Protein AF-A0A662TEB1-F1 (afdb_monomer)

Nearest PDB structures (foldseek):
  5btr-assembly1_A  TM=4.326E-01  e=5.348E+00  Homo sapiens
  2od7-assembly1_A  TM=4.647E-01  e=8.010E+00  Saccharomyces cerevisiae
  7f4e-assembly1_A  TM=2.683E-01  e=5.720E+00  Saccharomyces cerevisiae S288C
  1hcq-assembly2_F  TM=2.210E-01  e=8.568E+00  Homo sapiens

pLDDT: mean 88.41, std 14.19, range [44.06, 97.06]

Secondary structure (DSSP, 8-state):
--TTEEEETTEEEETTSTTSB--TTT-TTGGGHHHHHHT----SEEEEETTTEEEEHHHHHHHHHHTS-SEEEE----------------

Mean predicted aligned error: 6.79 Å

Structure (mmCIF, N/CA/C/O backbone):
data_AF-A0A662TEB1-F1
#
_entry.id   AF-A0A662TEB1-F1
#
loop_
_atom_site.group_PDB
_atom_site.id
_atom_site.type_symbol
_atom_site.label_atom_id
_atom_site.label_alt_id
_atom_site.label_comp_id
_atom_site.label_asym_id
_atom_site.label_entity_id
_atom_site.label_seq_id
_atom_site.pdbx_PDB_ins_code
_atom_site.Cartn_x
_atom_site.Cartn_y
_atom_site.Cartn_z
_atom_site.occupancy
_atom_site.B_iso_or_equiv
_atom_site.auth_seq_id
_atom_site.auth_comp_id
_atom_site.auth_asym_id
_atom_site.auth_atom_id
_atom_site.pdbx_PDB_model_num
ATOM 1 N N . MET A 1 1 ? 5.646 -7.264 6.761 1.00 89.06 1 MET A N 1
ATOM 2 C CA . MET A 1 1 ? 5.571 -5.869 6.303 1.00 89.06 1 MET A CA 1
ATOM 3 C C . MET A 1 1 ? 4.446 -5.743 5.288 1.00 89.06 1 MET A C 1
ATOM 5 O O . MET A 1 1 ? 4.505 -6.420 4.268 1.00 89.06 1 MET A O 1
ATOM 9 N N . CYS A 1 2 ? 3.401 -4.952 5.550 1.00 93.62 2 CYS A N 1
ATOM 10 C CA . CYS A 1 2 ? 2.276 -4.830 4.616 1.00 93.62 2 CYS A CA 1
ATOM 11 C C . CYS A 1 2 ? 2.540 -3.766 3.538 1.00 93.62 2 CYS A C 1
ATOM 13 O O . CYS A 1 2 ? 2.450 -2.567 3.795 1.00 93.62 2 CYS A O 1
ATOM 15 N N . MET A 1 3 ? 2.812 -4.198 2.305 1.00 94.56 3 MET A N 1
ATOM 16 C CA . MET A 1 3 ? 3.077 -3.276 1.191 1.00 94.56 3 MET A CA 1
ATOM 17 C C . MET A 1 3 ? 1.829 -2.515 0.723 1.00 94.56 3 MET A C 1
ATOM 19 O O . MET A 1 3 ? 1.955 -1.410 0.215 1.00 94.56 3 MET A O 1
ATOM 23 N N . PHE A 1 4 ? 0.626 -3.059 0.918 1.00 95.88 4 PHE A N 1
ATOM 24 C CA . PHE A 1 4 ? -0.621 -2.450 0.432 1.00 95.88 4 PHE A CA 1
ATOM 25 C C . PHE A 1 4 ? -1.312 -1.532 1.450 1.00 95.88 4 PHE A C 1
ATOM 27 O O . PHE A 1 4 ? -2.361 -0.975 1.145 1.00 95.88 4 PHE A O 1
ATOM 34 N N . ARG A 1 5 ? -0.810 -1.407 2.684 1.00 95.38 5 ARG A N 1
ATOM 35 C CA . ARG A 1 5 ? -1.508 -0.674 3.754 1.00 95.38 5 ARG A CA 1
ATOM 36 C C . ARG A 1 5 ? -1.117 0.798 3.767 1.00 95.38 5 ARG A C 1
ATOM 38 O O . ARG A 1 5 ? -0.093 1.157 4.334 1.00 95.38 5 ARG A O 1
ATOM 45 N N . ILE A 1 6 ? -1.937 1.661 3.191 1.00 95.50 6 ILE A N 1
ATOM 46 C CA . ILE A 1 6 ? -1.614 3.082 3.002 1.00 95.50 6 ILE A CA 1
ATOM 47 C C . ILE A 1 6 ? -2.325 3.901 4.084 1.00 95.50 6 ILE A C 1
ATOM 49 O O . ILE A 1 6 ? -3.511 3.686 4.318 1.00 95.50 6 ILE A O 1
ATOM 53 N N . LYS A 1 7 ? -1.615 4.810 4.768 1.00 95.06 7 LYS A N 1
ATOM 54 C CA . LYS A 1 7 ? -2.223 5.739 5.737 1.00 95.06 7 LYS A CA 1
ATOM 55 C C . LYS A 1 7 ? -2.544 7.052 5.029 1.00 95.06 7 LYS A C 1
ATOM 57 O O . LYS A 1 7 ? -1.617 7.746 4.629 1.00 95.06 7 LYS A O 1
ATOM 62 N N . HIS A 1 8 ? -3.821 7.397 4.917 1.00 94.31 8 HIS A N 1
ATOM 63 C CA . HIS A 1 8 ? -4.299 8.621 4.267 1.00 94.31 8 HIS A CA 1
ATOM 64 C C . HIS A 1 8 ? -5.376 9.261 5.142 1.00 94.31 8 HIS A C 1
ATOM 66 O O . HIS A 1 8 ? -6.258 8.555 5.619 1.00 94.31 8 HIS A O 1
ATOM 72 N N . ASN A 1 9 ? -5.276 10.562 5.433 1.00 92.44 9 ASN A N 1
ATOM 73 C CA . ASN A 1 9 ? -6.258 11.303 6.246 1.00 92.44 9 ASN A CA 1
ATOM 74 C C . ASN A 1 9 ? -6.665 10.614 7.567 1.00 92.44 9 ASN A C 1
ATOM 76 O O . ASN A 1 9 ? -7.831 10.574 7.945 1.00 92.44 9 ASN A O 1
ATOM 80 N N . GLY A 1 10 ? -5.693 10.026 8.269 1.00 92.88 10 GLY A N 1
ATOM 81 C CA . GLY A 1 10 ? -5.919 9.353 9.554 1.00 92.88 10 GLY A CA 1
ATOM 82 C C . GLY A 1 10 ? -6.465 7.923 9.461 1.00 92.88 10 GLY A C 1
ATOM 83 O O . GLY A 1 10 ? -6.416 7.211 10.462 1.00 92.88 10 GLY A O 1
ATOM 84 N N . VAL A 1 11 ? -6.883 7.460 8.280 1.00 94.75 11 VAL A N 1
ATOM 85 C CA . VAL A 1 11 ? -7.393 6.100 8.055 1.00 94.75 11 VAL A CA 1
ATOM 86 C C . VAL A 1 11 ? -6.395 5.232 7.289 1.00 94.75 11 VAL A C 1
ATOM 88 O O . VAL A 1 11 ? -5.493 5.729 6.613 1.00 94.75 11 VAL A O 1
ATOM 91 N N . TYR A 1 12 ? -6.544 3.911 7.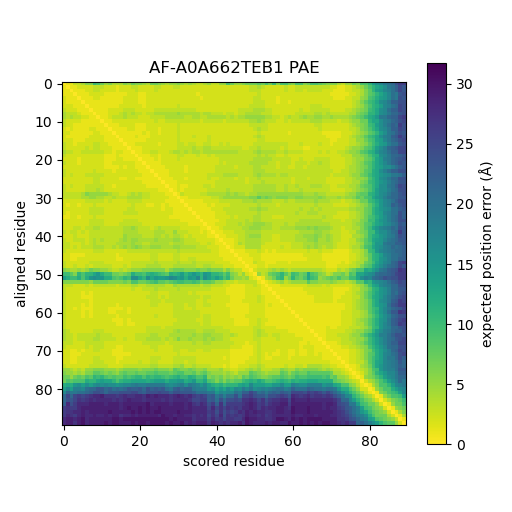405 1.00 95.69 12 TYR A N 1
ATOM 92 C CA . TYR A 1 12 ? -5.763 2.950 6.627 1.00 95.69 12 TYR A CA 1
ATOM 93 C C . TYR A 1 12 ? -6.611 2.353 5.508 1.00 95.69 12 TYR A C 1
ATOM 95 O O . TYR A 1 12 ? -7.606 1.682 5.772 1.00 95.69 12 TYR A O 1
ATOM 103 N N . ILE A 1 13 ? -6.175 2.534 4.266 1.00 96.12 13 ILE A N 1
ATOM 104 C CA . ILE A 1 13 ? -6.807 1.971 3.066 1.00 96.12 13 ILE A CA 1
ATOM 105 C C . ILE A 1 13 ? -5.976 0.808 2.515 1.00 96.12 13 ILE A C 1
ATOM 107 O O . ILE A 1 13 ? -4.763 0.727 2.744 1.00 96.12 13 ILE A O 1
ATOM 111 N N . CYS A 1 14 ? -6.624 -0.113 1.799 1.00 96.44 14 CYS A N 1
ATOM 112 C CA . CYS A 1 14 ? -5.938 -1.192 1.096 1.00 96.44 14 CYS A CA 1
ATOM 113 C C . CYS A 1 14 ? -5.644 -0.784 -0.352 1.00 96.44 14 CYS A C 1
ATOM 115 O O . CYS A 1 14 ? -6.537 -0.799 -1.189 1.00 96.44 14 CYS A O 1
ATOM 117 N N . GLY A 1 15 ? -4.381 -0.511 -0.679 1.00 96.19 15 GLY A N 1
ATOM 118 C CA . GLY A 1 15 ? -3.941 -0.135 -2.026 1.00 96.19 15 GLY A CA 1
ATOM 119 C C . GLY A 1 15 ? -4.196 -1.189 -3.110 1.00 96.19 15 GLY A C 1
ATOM 120 O O . GLY A 1 15 ? -4.105 -0.858 -4.281 1.00 96.19 15 GLY A O 1
ATOM 121 N N . LYS A 1 16 ? -4.534 -2.440 -2.754 1.00 96.69 16 LYS A N 1
ATOM 122 C CA . LYS A 1 16 ? -4.951 -3.493 -3.705 1.00 96.69 16 LYS A CA 1
ATOM 123 C C . LYS A 1 16 ? -6.469 -3.614 -3.870 1.00 96.69 16 LYS A C 1
ATOM 125 O O . LYS A 1 16 ? -6.919 -4.227 -4.829 1.00 96.69 16 LYS A O 1
ATOM 130 N N . ARG A 1 17 ? -7.253 -3.099 -2.919 1.00 95.62 17 ARG A N 1
ATOM 131 C CA . ARG A 1 17 ? -8.722 -3.214 -2.890 1.00 95.62 17 ARG A CA 1
ATOM 132 C C . ARG A 1 17 ? -9.389 -1.869 -2.600 1.00 95.62 17 ARG A C 1
ATOM 134 O O . ARG A 1 17 ? -10.396 -1.815 -1.898 1.00 95.62 17 ARG A O 1
ATOM 141 N N . TYR A 1 18 ? -8.794 -0.779 -3.071 1.00 94.25 18 TYR A N 1
ATOM 142 C CA . TYR A 1 18 ? -9.349 0.560 -2.902 1.00 94.25 18 TYR A CA 1
ATOM 143 C C . TYR A 1 18 ? -10.781 0.604 -3.476 1.00 94.25 18 TYR A C 1
ATOM 145 O O . TYR A 1 18 ? -11.010 -0.022 -4.510 1.00 94.25 18 TYR A O 1
ATOM 153 N N . PRO A 1 19 ? -11.761 1.267 -2.826 1.00 94.31 19 PRO A N 1
ATOM 154 C CA . PRO A 1 19 ? -11.663 2.187 -1.682 1.00 94.31 19 PRO A CA 1
ATOM 155 C C . PRO A 1 19 ? -11.793 1.533 -0.294 1.00 94.31 19 PRO A C 1
ATOM 157 O O . PRO A 1 19 ? -12.037 2.221 0.697 1.00 94.31 19 PRO A O 1
ATOM 160 N N . LEU A 1 20 ? -11.656 0.210 -0.185 1.00 96.25 20 LEU A N 1
ATOM 161 C CA . LEU A 1 20 ? -11.904 -0.492 1.072 1.00 96.25 20 LEU A CA 1
ATOM 162 C C . LEU A 1 20 ? -10.819 -0.204 2.122 1.00 96.25 20 LEU A C 1
ATOM 164 O O . LEU A 1 20 ? -9.615 -0.149 1.833 1.00 96.25 20 LEU A O 1
ATOM 168 N N . GLN A 1 21 ? -11.258 -0.064 3.375 1.00 96.00 21 GLN A N 1
ATOM 169 C CA . GLN A 1 21 ? -10.355 0.079 4.513 1.00 96.00 21 GLN A CA 1
ATOM 170 C C . GLN A 1 21 ? -9.517 -1.187 4.701 1.00 96.00 21 GLN A C 1
ATOM 172 O O . GLN A 1 21 ? -9.973 -2.310 4.481 1.00 96.00 21 GLN A O 1
ATOM 177 N N . CYS A 1 22 ? -8.267 -1.010 5.119 1.00 94.81 22 CYS A N 1
ATOM 178 C CA . CYS A 1 22 ? -7.365 -2.124 5.363 1.00 94.81 22 CYS A CA 1
ATOM 179 C C . CYS A 1 22 ? -7.775 -2.849 6.651 1.00 94.81 22 CYS A C 1
ATOM 181 O O . CYS A 1 22 ? -7.592 -2.331 7.751 1.00 94.81 22 CYS A O 1
ATOM 183 N N . SER A 1 23 ? -8.312 -4.055 6.499 1.00 95.50 23 SER A N 1
ATOM 184 C CA . SER A 1 23 ? -8.743 -4.938 7.582 1.00 95.50 23 SER A CA 1
ATOM 185 C C . SER A 1 23 ? -8.384 -6.394 7.244 1.00 95.50 23 SER A C 1
ATOM 187 O O . SER A 1 23 ? -8.024 -6.671 6.093 1.00 95.50 23 SER A O 1
ATOM 189 N N . PRO A 1 24 ? -8.500 -7.344 8.193 1.00 95.62 24 PRO A N 1
ATOM 190 C CA . PRO A 1 24 ? -8.268 -8.761 7.910 1.00 95.62 24 PRO A CA 1
ATOM 191 C C . PRO A 1 24 ? -9.118 -9.299 6.748 1.00 95.62 24 PRO A C 1
ATOM 193 O O . PRO A 1 24 ? -8.588 -9.971 5.871 1.00 95.62 24 PRO A O 1
ATOM 196 N N . SER A 1 25 ? -10.406 -8.940 6.683 1.00 95.25 25 SER A N 1
ATOM 197 C CA . SER A 1 25 ? -11.332 -9.414 5.642 1.00 95.25 25 SER A CA 1
ATOM 198 C C . SER A 1 25 ? -11.054 -8.830 4.253 1.00 95.25 25 SER A C 1
ATOM 200 O O . SER A 1 25 ? -11.412 -9.429 3.241 1.00 95.25 25 SER A O 1
ATOM 202 N N . ILE A 1 26 ? -10.406 -7.665 4.192 1.00 96.44 26 ILE A N 1
ATOM 203 C CA . ILE A 1 26 ? -10.044 -6.987 2.941 1.00 96.44 26 ILE A CA 1
ATOM 204 C C . ILE A 1 26 ? -8.616 -7.328 2.505 1.00 96.44 26 ILE A C 1
ATOM 206 O O . ILE A 1 26 ? -8.272 -7.197 1.329 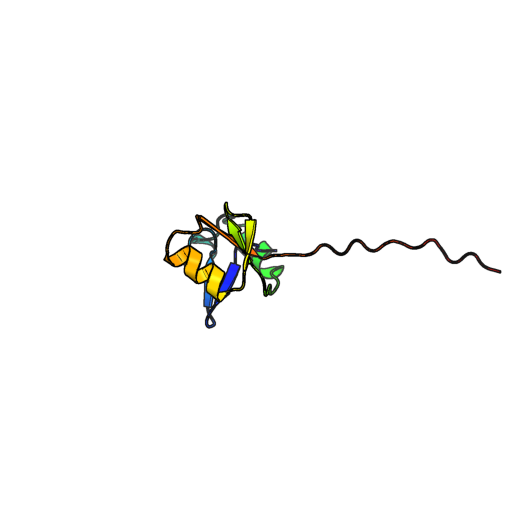1.00 96.44 26 ILE A O 1
ATOM 210 N N . CYS A 1 27 ? -7.762 -7.765 3.429 1.00 94.25 27 CYS A N 1
ATOM 211 C CA . CYS A 1 27 ? -6.363 -8.025 3.144 1.00 94.25 27 CYS A CA 1
ATOM 212 C C . CYS A 1 27 ? -6.216 -9.053 2.010 1.00 94.25 27 CYS A C 1
ATOM 214 O O . CYS A 1 27 ? -6.734 -10.163 2.123 1.00 94.25 27 CYS A O 1
ATOM 216 N N . PRO A 1 28 ? -5.456 -8.753 0.939 1.00 93.19 28 PRO A N 1
ATOM 217 C CA . PRO A 1 28 ? -5.196 -9.734 -0.114 1.00 93.19 28 PRO A CA 1
ATOM 218 C C . PRO A 1 28 ? -4.411 -10.955 0.391 1.00 93.19 28 PRO A C 1
ATOM 220 O O . PRO A 1 28 ? -4.367 -11.966 -0.297 1.00 93.19 28 PRO A O 1
ATOM 223 N N . TYR A 1 29 ? -3.815 -10.866 1.584 1.00 93.88 29 TYR A N 1
ATOM 224 C CA . TYR A 1 29 ? -3.078 -11.948 2.232 1.00 93.88 29 TYR A CA 1
ATOM 225 C C . TYR A 1 29 ? -3.875 -12.667 3.336 1.00 93.88 29 TYR A C 1
ATOM 227 O O . TYR A 1 29 ? -3.296 -13.485 4.049 1.00 93.88 29 TYR A O 1
ATOM 235 N N . GLY A 1 30 ? -5.168 -12.354 3.504 1.00 92.56 30 GLY A N 1
ATOM 236 C CA . GLY A 1 30 ? -6.060 -13.010 4.466 1.00 92.56 30 GLY A CA 1
ATOM 237 C C . GLY A 1 30 ? -5.489 -13.050 5.886 1.00 92.56 30 GLY A C 1
ATOM 238 O O . GLY A 1 30 ? -5.154 -12.011 6.461 1.00 92.56 30 GLY A O 1
ATOM 239 N N . ASP A 1 31 ? -5.322 -14.259 6.421 1.00 93.88 31 ASP A N 1
ATOM 240 C CA . ASP A 1 31 ? -4.880 -14.523 7.798 1.00 93.88 31 ASP A CA 1
ATOM 241 C C . ASP A 1 31 ? -3.486 -13.966 8.128 1.00 93.88 31 ASP A C 1
ATOM 243 O O . ASP A 1 31 ? -3.177 -13.680 9.287 1.00 93.88 31 ASP A O 1
ATOM 247 N N . LEU A 1 32 ? -2.647 -13.710 7.115 1.00 94.56 32 LEU A N 1
ATOM 248 C CA . LEU A 1 32 ? -1.340 -13.077 7.314 1.00 94.56 32 LEU A CA 1
ATOM 249 C C . LEU A 1 32 ? -1.442 -11.598 7.715 1.00 94.56 32 LEU A C 1
ATOM 251 O O . LEU A 1 32 ? -0.432 -11.003 8.099 1.00 94.56 32 LEU A O 1
ATOM 255 N N . TYR A 1 33 ? -2.633 -10.989 7.658 1.00 95.06 33 TYR A N 1
ATOM 256 C CA . TYR A 1 33 ? -2.853 -9.578 7.976 1.00 95.06 33 TYR A CA 1
ATOM 257 C C . TYR A 1 33 ? -2.202 -9.157 9.299 1.00 95.06 33 TYR A C 1
ATOM 259 O O . TYR A 1 33 ? -1.455 -8.178 9.325 1.00 95.06 33 TYR A O 1
ATOM 267 N N . GLN A 1 34 ? -2.431 -9.906 10.382 1.00 94.94 34 GLN A N 1
ATOM 268 C CA . GLN A 1 34 ? -1.937 -9.530 11.713 1.00 94.94 34 GLN A CA 1
ATOM 269 C C . GLN A 1 34 ? -0.404 -9.492 11.763 1.00 94.94 34 GLN A C 1
ATOM 271 O O . GLN A 1 34 ? 0.189 -8.545 12.284 1.00 94.94 34 GLN A O 1
ATOM 276 N N . LEU A 1 35 ? 0.253 -10.476 11.144 1.00 95.69 35 LEU A N 1
ATOM 277 C CA . LEU A 1 35 ? 1.711 -10.532 11.047 1.00 95.69 35 LEU A CA 1
ATOM 278 C C . LEU A 1 35 ? 2.266 -9.374 10.204 1.00 95.69 35 LEU A C 1
ATOM 280 O O . LEU A 1 35 ? 3.263 -8.737 10.564 1.00 95.69 35 LEU A O 1
ATOM 284 N N . LEU A 1 36 ? 1.614 -9.083 9.077 1.00 94.56 36 LEU A N 1
ATOM 285 C CA . LEU A 1 36 ? 2.052 -8.053 8.143 1.00 94.56 36 LEU A CA 1
ATOM 286 C C . LEU A 1 36 ? 1.868 -6.639 8.699 1.00 94.56 36 LEU A C 1
ATOM 288 O O . LEU A 1 36 ? 2.730 -5.798 8.444 1.00 94.56 36 LEU A O 1
ATOM 292 N N . VAL A 1 37 ? 0.796 -6.396 9.461 1.00 93.25 37 VAL A N 1
ATOM 293 C CA . VAL A 1 37 ? 0.520 -5.117 10.134 1.00 93.25 37 VAL A CA 1
ATOM 294 C C . VAL A 1 37 ? 1.449 -4.885 11.322 1.00 93.25 37 VAL A C 1
ATOM 296 O O . VAL A 1 37 ? 1.913 -3.764 11.513 1.00 93.25 37 VAL A O 1
ATOM 299 N N . LYS A 1 38 ? 1.785 -5.931 12.088 1.00 93.56 38 LYS A N 1
ATOM 300 C CA . LYS A 1 38 ? 2.743 -5.830 13.203 1.00 93.56 38 LYS A CA 1
ATOM 301 C C . LYS A 1 38 ? 4.139 -5.400 12.743 1.00 93.56 38 LYS A C 1
ATOM 303 O O . LYS A 1 38 ? 4.859 -4.736 13.476 1.00 93.56 38 LYS A O 1
ATOM 308 N N . THR A 1 39 ? 4.511 -5.790 11.528 1.00 90.31 39 THR A N 1
ATOM 309 C CA . THR A 1 39 ? 5.794 -5.462 10.888 1.00 90.31 39 THR A CA 1
ATOM 310 C C . THR A 1 39 ? 5.639 -4.376 9.821 1.00 90.31 39 THR A C 1
ATOM 312 O O . THR A 1 39 ? 6.436 -4.296 8.886 1.00 90.31 39 THR A O 1
ATOM 315 N N . ASP A 1 40 ? 4.560 -3.594 9.890 1.00 91.44 40 ASP A N 1
ATOM 316 C CA . ASP A 1 40 ? 4.288 -2.508 8.958 1.00 91.44 40 ASP A CA 1
ATOM 317 C C . ASP A 1 40 ? 5.144 -1.278 9.270 1.00 91.44 40 ASP A C 1
ATOM 319 O O . ASP A 1 40 ? 5.473 -0.999 10.419 1.00 91.44 40 ASP A O 1
ATOM 323 N N . PHE A 1 41 ? 5.477 -0.520 8.233 1.00 90.25 41 PHE A N 1
ATOM 324 C CA . PHE A 1 41 ? 6.308 0.678 8.319 1.00 90.25 41 PHE A CA 1
ATOM 325 C C . PHE A 1 41 ? 5.611 1.842 7.622 1.00 90.25 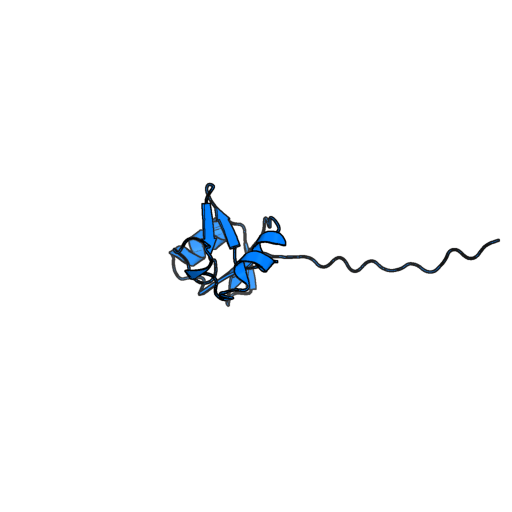41 PHE A C 1
ATOM 327 O O . PHE A 1 41 ? 4.778 1.649 6.732 1.00 90.25 41 PHE A O 1
ATOM 334 N N . LYS A 1 42 ? 5.934 3.071 8.020 1.00 90.06 42 LYS A N 1
ATOM 335 C CA . LYS A 1 42 ? 5.465 4.259 7.306 1.00 90.06 42 LYS A CA 1
ATOM 336 C C . LYS A 1 42 ? 6.329 4.439 6.054 1.00 90.06 42 LYS A C 1
ATOM 338 O O . LYS A 1 42 ? 7.548 4.443 6.162 1.00 90.06 42 LYS A O 1
ATOM 343 N N . SER A 1 43 ? 5.692 4.586 4.896 1.00 92.38 43 SER A N 1
ATOM 344 C CA . SER A 1 43 ? 6.357 4.985 3.653 1.00 92.38 43 SER A CA 1
ATOM 345 C C . SER A 1 43 ? 5.782 6.322 3.201 1.00 92.38 43 SER A C 1
ATOM 347 O O . SER A 1 43 ? 4.590 6.570 3.399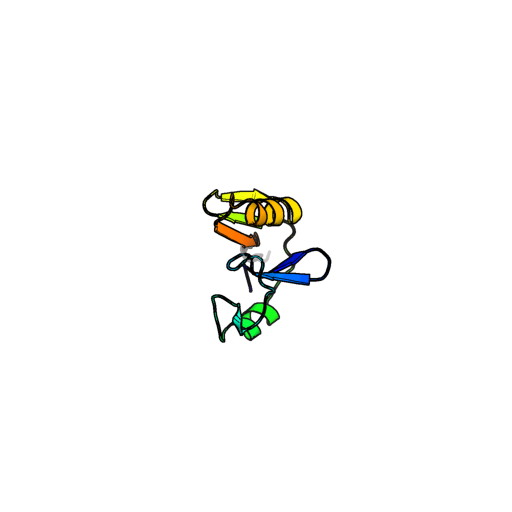 1.00 92.38 43 SER A O 1
ATOM 349 N N . GLU A 1 44 ? 6.637 7.180 2.656 1.00 92.19 44 GLU A N 1
ATOM 350 C CA . GLU A 1 44 ? 6.267 8.497 2.122 1.00 92.19 44 GLU A CA 1
ATOM 351 C C . GLU A 1 44 ? 6.000 8.440 0.616 1.00 92.19 44 GLU A C 1
ATOM 353 O O . GLU A 1 44 ? 5.259 9.267 0.092 1.00 92.19 44 GLU A O 1
ATOM 358 N N . MET A 1 45 ? 6.545 7.419 -0.052 1.00 95.62 45 MET A N 1
ATOM 359 C CA . MET A 1 45 ? 6.463 7.243 -1.495 1.00 95.62 45 MET A CA 1
ATOM 360 C C . MET A 1 45 ? 5.854 5.885 -1.843 1.00 95.62 45 MET A C 1
ATOM 362 O O . MET A 1 45 ? 6.116 4.869 -1.189 1.00 95.62 45 MET A O 1
ATOM 366 N N . PHE A 1 46 ? 5.066 5.854 -2.907 1.00 96.44 46 PHE A N 1
ATOM 367 C CA . PHE A 1 46 ? 4.261 4.712 -3.306 1.00 96.44 46 PHE A CA 1
ATOM 368 C C . PHE A 1 46 ? 4.425 4.440 -4.796 1.00 96.44 46 PHE A C 1
ATOM 370 O O . PHE A 1 46 ? 4.539 5.360 -5.596 1.00 96.44 46 PHE A O 1
ATOM 377 N N . TRP A 1 47 ? 4.438 3.168 -5.171 1.00 96.62 47 TRP A N 1
ATOM 378 C CA . TRP A 1 47 ? 4.450 2.755 -6.565 1.00 96.62 47 TRP A CA 1
ATOM 379 C C . TRP A 1 47 ? 3.024 2.554 -7.059 1.00 96.62 47 TRP A C 1
ATOM 381 O O . TRP A 1 47 ? 2.288 1.741 -6.489 1.00 96.62 47 TRP A O 1
ATOM 391 N N . ILE A 1 48 ? 2.667 3.246 -8.139 1.00 95.88 48 ILE A N 1
ATOM 392 C CA . ILE A 1 48 ? 1.460 2.966 -8.920 1.00 95.88 48 ILE A CA 1
ATOM 393 C C . ILE A 1 48 ? 1.737 1.795 -9.864 1.00 95.88 48 ILE A C 1
ATOM 395 O O . ILE A 1 48 ? 2.734 1.790 -10.591 1.00 95.88 48 ILE A O 1
ATOM 399 N N . MET A 1 49 ? 0.843 0.808 -9.874 1.00 95.25 49 MET A N 1
ATOM 400 C CA . MET A 1 49 ? 0.941 -0.378 -10.720 1.00 95.25 49 MET A CA 1
ATOM 401 C C . MET A 1 49 ? -0.243 -0.449 -11.698 1.00 95.25 49 MET A C 1
ATOM 403 O O . MET A 1 49 ? -1.367 -0.151 -11.289 1.00 95.25 49 MET A O 1
ATOM 407 N N . PRO A 1 50 ? -0.009 -0.855 -12.965 1.00 86.44 50 PRO A N 1
ATOM 408 C CA . PRO A 1 50 ? 1.245 -1.402 -13.515 1.00 86.44 50 PRO A CA 1
ATOM 409 C C . PRO A 1 50 ? 2.349 -0.381 -13.887 1.00 86.44 50 PRO A C 1
ATOM 411 O O . PRO A 1 50 ? 3.438 -0.798 -14.275 1.00 86.44 50 PRO A O 1
ATOM 414 N N . GLY A 1 51 ? 2.125 0.927 -13.725 1.00 76.69 51 GLY A N 1
ATOM 415 C CA . GLY A 1 51 ? 2.981 1.996 -14.270 1.00 76.69 51 GLY A CA 1
ATOM 416 C C . GLY A 1 51 ? 4.405 2.160 -13.713 1.00 76.69 51 GLY A C 1
ATOM 417 O O . GLY A 1 51 ? 5.187 2.887 -14.311 1.00 76.69 51 GLY A O 1
ATOM 418 N N . ARG A 1 52 ? 4.790 1.508 -12.605 1.00 76.25 52 ARG A N 1
ATOM 419 C CA . ARG A 1 52 ? 6.112 1.676 -11.952 1.00 76.25 52 ARG A CA 1
ATOM 420 C C . ARG A 1 52 ? 6.528 3.152 -11.812 1.00 76.25 52 ARG A C 1
ATOM 422 O O . ARG A 1 52 ? 7.700 3.485 -11.965 1.00 76.25 52 ARG A O 1
ATOM 429 N N . HIS A 1 53 ? 5.579 4.029 -11.498 1.00 91.06 53 HIS A N 1
ATOM 430 C CA . HIS A 1 53 ? 5.855 5.421 -11.154 1.00 91.06 53 HIS A CA 1
ATOM 431 C C . HIS A 1 53 ? 5.835 5.574 -9.640 1.00 91.06 53 HIS A C 1
ATOM 433 O O . HIS A 1 53 ? 4.920 5.076 -8.978 1.00 91.06 53 HIS A O 1
ATOM 439 N N . LEU A 1 54 ? 6.868 6.223 -9.107 1.00 95.56 54 LEU A N 1
ATOM 440 C CA . LEU A 1 54 ? 6.982 6.520 -7.690 1.00 95.56 54 LEU A CA 1
ATOM 441 C C . LEU A 1 54 ? 6.342 7.882 -7.422 1.00 95.56 54 LEU A C 1
ATOM 443 O O . LEU A 1 54 ? 6.793 8.885 -7.966 1.00 95.56 54 LEU A O 1
ATOM 447 N N . VAL A 1 55 ? 5.311 7.898 -6.589 1.00 96.31 55 VAL A N 1
ATOM 448 C CA . VAL A 1 55 ? 4.478 9.073 -6.317 1.00 96.31 55 VAL A CA 1
ATOM 449 C C . VAL A 1 55 ? 4.261 9.263 -4.819 1.00 96.31 55 VAL A C 1
ATOM 451 O O . VAL A 1 55 ? 4.542 8.369 -4.013 1.00 96.31 55 VAL A O 1
ATOM 454 N N . THR A 1 56 ? 3.751 10.425 -4.436 1.00 97.06 56 THR A N 1
ATOM 455 C CA . THR A 1 56 ? 3.325 10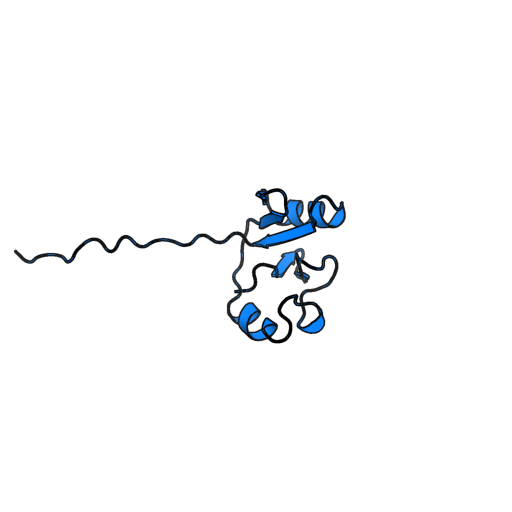.722 -3.065 1.00 97.06 56 THR A CA 1
ATOM 456 C C . THR A 1 56 ? 2.043 9.967 -2.689 1.00 97.06 56 THR A C 1
ATOM 458 O O . THR A 1 56 ? 1.393 9.328 -3.518 1.00 97.06 56 THR A O 1
ATOM 461 N N . VAL A 1 57 ? 1.659 10.017 -1.408 1.00 96.44 57 VAL A N 1
ATOM 462 C CA . VAL A 1 57 ? 0.427 9.364 -0.933 1.00 96.44 57 VAL A CA 1
ATOM 463 C C . VAL A 1 57 ? -0.836 9.931 -1.588 1.00 96.44 57 VAL A C 1
ATOM 465 O O . VAL A 1 57 ? -1.751 9.164 -1.878 1.00 96.44 57 VAL A O 1
ATOM 468 N N . ASP A 1 58 ? -0.891 11.242 -1.827 1.00 96.62 58 ASP A N 1
ATOM 469 C CA . ASP A 1 58 ? -2.077 11.897 -2.381 1.00 96.62 58 ASP A CA 1
ATOM 470 C C . ASP A 1 58 ? -2.261 11.531 -3.855 1.00 96.62 58 ASP A C 1
ATOM 472 O O . ASP A 1 58 ? -3.336 11.070 -4.233 1.00 96.62 58 ASP A O 1
ATOM 476 N N . GLU A 1 59 ? -1.186 11.592 -4.643 1.00 96.62 59 GLU A N 1
ATOM 477 C CA . GLU A 1 59 ? -1.167 11.156 -6.046 1.00 96.62 59 GLU A CA 1
ATOM 478 C C . GLU A 1 59 ? -1.502 9.664 -6.188 1.00 96.62 59 GLU A C 1
ATOM 480 O O . GLU A 1 59 ? -2.250 9.262 -7.076 1.00 96.62 59 GLU A O 1
ATOM 485 N N . ALA A 1 60 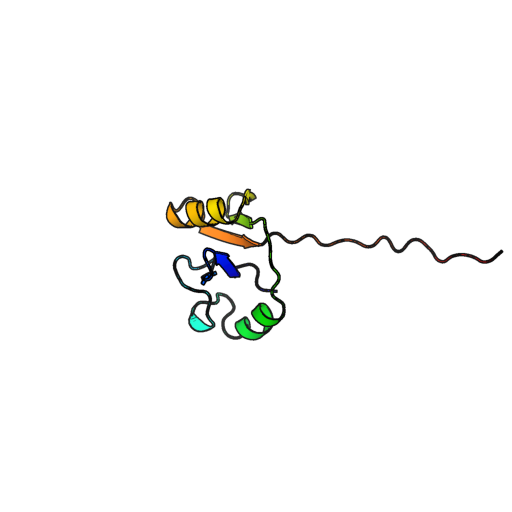? -0.992 8.818 -5.289 1.00 96.19 60 ALA A N 1
ATOM 486 C CA . ALA A 1 60 ? -1.321 7.397 -5.287 1.00 96.19 60 ALA A CA 1
ATOM 487 C C . ALA A 1 60 ? -2.814 7.139 -5.038 1.00 96.19 60 ALA A C 1
ATOM 489 O O . ALA A 1 60 ? -3.415 6.260 -5.659 1.00 96.19 60 ALA A O 1
ATOM 490 N N . VAL A 1 61 ? -3.414 7.878 -4.103 1.00 95.81 61 VAL A N 1
ATOM 491 C CA . VAL A 1 61 ? -4.843 7.765 -3.796 1.00 95.81 61 VAL A CA 1
ATOM 492 C C . VAL A 1 61 ? -5.689 8.337 -4.929 1.00 95.81 61 VAL A C 1
ATOM 494 O O . VAL A 1 61 ? -6.726 7.761 -5.249 1.00 95.81 61 VAL A O 1
ATOM 497 N N . GLU A 1 62 ? -5.253 9.425 -5.555 1.00 96.69 62 GLU A N 1
ATOM 498 C CA . GLU A 1 62 ? -5.891 9.996 -6.739 1.00 96.69 62 GLU A CA 1
ATOM 499 C C . GLU A 1 62 ? -5.876 9.015 -7.918 1.00 96.69 62 GLU A C 1
ATOM 501 O O . GLU A 1 62 ? -6.934 8.725 -8.472 1.00 96.69 62 GLU A O 1
ATOM 506 N N . ALA A 1 63 ? -4.735 8.389 -8.213 1.00 95.56 63 ALA A N 1
ATOM 507 C CA . ALA A 1 63 ? -4.634 7.383 -9.270 1.00 95.56 63 ALA A CA 1
ATOM 508 C C . ALA A 1 63 ? -5.556 6.172 -9.026 1.00 95.56 63 ALA A C 1
ATOM 510 O O . ALA A 1 63 ? -6.177 5.659 -9.956 1.00 95.56 63 ALA A O 1
ATOM 511 N N . LEU A 1 64 ? -5.707 5.731 -7.769 1.00 95.44 64 LEU A N 1
ATOM 512 C CA . LEU A 1 64 ? -6.672 4.684 -7.404 1.00 95.44 64 LEU A CA 1
ATOM 513 C C . LEU A 1 64 ? -8.132 5.135 -7.563 1.00 95.44 64 LEU A C 1
ATOM 515 O O . LEU A 1 64 ? -8.987 4.320 -7.902 1.00 95.44 64 LEU A O 1
ATOM 519 N N . ARG A 1 65 ? -8.441 6.408 -7.286 1.00 95.69 65 ARG A N 1
ATOM 520 C CA . ARG A 1 65 ? -9.796 6.968 -7.436 1.00 95.69 65 ARG A CA 1
ATOM 521 C C . ARG A 1 65 ? -10.196 7.122 -8.896 1.00 95.69 65 ARG A C 1
ATOM 523 O O . ARG A 1 65 ? -11.339 6.830 -9.228 1.00 95.69 65 ARG A O 1
ATOM 530 N N . ASN A 1 66 ? -9.265 7.572 -9.728 1.00 95.44 66 ASN A N 1
ATOM 531 C CA . ASN A 1 66 ? -9.500 7.840 -11.143 1.00 95.44 66 ASN A CA 1
ATOM 532 C C . ASN A 1 66 ? -9.468 6.562 -11.996 1.00 95.44 66 ASN A C 1
ATOM 534 O O . ASN A 1 66 ? -9.945 6.569 -13.126 1.00 95.44 66 ASN A O 1
ATOM 538 N N . GLY A 1 67 ? -8.952 5.455 -11.448 1.00 93.00 67 GLY A N 1
ATOM 539 C CA . GLY A 1 67 ? -8.795 4.187 -12.166 1.00 93.00 67 GLY A CA 1
ATOM 540 C C . GLY A 1 67 ? -7.501 4.092 -12.980 1.00 93.00 67 GLY A C 1
ATOM 541 O O . GLY A 1 67 ? -7.311 3.115 -13.698 1.00 93.00 67 GLY A O 1
ATOM 542 N N . ASP A 1 68 ? -6.596 5.061 -12.832 1.00 93.38 68 ASP A N 1
ATOM 543 C CA . ASP A 1 68 ? -5.280 5.089 -13.484 1.00 93.38 68 ASP A CA 1
ATOM 544 C C . ASP A 1 68 ? -4.307 4.057 -12.880 1.00 93.38 68 ASP A C 1
ATOM 546 O O . ASP A 1 68 ? -3.314 3.668 -13.499 1.00 93.38 68 ASP A O 1
ATOM 550 N N . ALA A 1 69 ? -4.585 3.609 -11.652 1.00 95.12 69 ALA A N 1
ATOM 551 C CA . ALA A 1 69 ? -3.853 2.563 -10.951 1.00 95.12 69 ALA A CA 1
ATOM 552 C C . ALA A 1 69 ? -4.747 1.345 -10.698 1.00 95.12 69 ALA A C 1
ATOM 554 O O . ALA A 1 69 ? -5.792 1.456 -10.059 1.00 95.12 69 ALA A O 1
ATOM 555 N N . GLU A 1 70 ? -4.282 0.151 -11.073 1.00 95.38 70 GLU A N 1
ATOM 556 C CA . GLU A 1 70 ? -4.930 -1.093 -10.638 1.00 95.38 70 GLU A CA 1
ATOM 557 C C . GLU A 1 70 ? -4.687 -1.358 -9.151 1.00 95.38 70 GLU A C 1
ATOM 559 O O . GLU A 1 70 ? -5.529 -1.915 -8.445 1.00 95.38 70 GLU A O 1
ATOM 564 N N . TYR A 1 71 ? -3.479 -1.035 -8.684 1.00 96.38 71 TYR A N 1
ATOM 565 C CA . TYR A 1 71 ? -3.120 -1.113 -7.280 1.00 96.38 71 TYR A CA 1
ATOM 566 C C . TYR A 1 71 ? -1.897 -0.260 -6.956 1.00 96.38 71 TYR A C 1
ATOM 568 O O . TYR A 1 71 ? -1.112 0.114 -7.826 1.00 96.38 71 TYR A O 1
ATOM 576 N N . VAL A 1 72 ? -1.712 -0.007 -5.663 1.00 96.62 72 VAL A N 1
ATOM 577 C CA . VAL A 1 72 ? -0.595 0.771 -5.127 1.00 96.62 72 VAL A CA 1
ATOM 578 C C . VAL A 1 72 ? 0.133 -0.009 -4.039 1.00 96.62 72 VAL A C 1
ATOM 580 O O . VAL A 1 72 ? -0.495 -0.625 -3.173 1.00 96.62 72 VAL A O 1
ATOM 583 N N . VAL A 1 73 ? 1.466 0.056 -4.051 1.00 95.56 73 VAL A N 1
ATOM 584 C CA . VAL A 1 73 ? 2.332 -0.509 -3.004 1.00 95.56 73 VAL A CA 1
ATOM 585 C C . VAL A 1 73 ? 3.265 0.539 -2.409 1.00 95.56 73 VAL A C 1
ATOM 587 O O . VAL A 1 73 ? 3.702 1.457 -3.092 1.00 95.56 73 VAL A O 1
ATOM 590 N N . LYS A 1 74 ? 3.622 0.386 -1.134 1.00 95.44 74 LYS A N 1
ATOM 591 C CA . LYS A 1 74 ? 4.684 1.169 -0.494 1.00 95.44 74 LYS A CA 1
ATOM 592 C C . LYS A 1 74 ? 6.008 0.963 -1.208 1.00 95.44 74 LYS A C 1
ATOM 594 O O . LYS A 1 74 ? 6.379 -0.167 -1.527 1.00 95.44 74 LYS A O 1
ATOM 599 N N . SER A 1 75 ? 6.767 2.039 -1.344 1.00 93.56 75 SER A N 1
ATOM 600 C CA . SER A 1 75 ? 8.194 1.926 -1.611 1.00 93.56 75 SER A CA 1
ATOM 601 C C . SER A 1 75 ? 8.935 1.479 -0.351 1.00 93.56 75 SER A C 1
ATOM 603 O O . SER A 1 75 ? 8.575 1.860 0.769 1.00 93.56 75 SER A O 1
ATOM 605 N N . PHE A 1 76 ? 9.959 0.653 -0.537 1.00 87.69 76 PHE A N 1
ATOM 606 C CA . PHE A 1 76 ? 10.908 0.276 0.501 1.00 87.69 76 PHE A CA 1
ATOM 607 C C . PHE A 1 76 ? 12.308 0.221 -0.109 1.00 87.69 76 PHE A C 1
ATOM 609 O O . PHE A 1 76 ? 12.474 -0.182 -1.260 1.00 87.69 76 PHE A O 1
ATOM 616 N N . SER A 1 77 ? 13.307 0.606 0.679 1.00 80.06 77 SER A N 1
ATOM 617 C CA . SER A 1 77 ? 14.715 0.553 0.291 1.00 80.06 77 SER A CA 1
ATOM 618 C C . SER A 1 77 ? 15.421 -0.483 1.153 1.00 80.06 77 SER A C 1
ATOM 620 O O . SER A 1 77 ? 15.355 -0.419 2.380 1.00 80.06 77 SER A O 1
ATOM 622 N N . ILE A 1 78 ? 16.104 -1.440 0.526 1.00 77.25 78 ILE A N 1
ATOM 623 C CA . ILE A 1 78 ? 16.974 -2.382 1.235 1.00 77.25 78 ILE A CA 1
ATOM 624 C C . ILE A 1 78 ? 18.379 -1.784 1.240 1.00 77.25 78 ILE A C 1
ATOM 626 O O . ILE A 1 78 ? 19.049 -1.740 0.209 1.00 77.25 78 ILE A O 1
ATOM 630 N N . GLY A 1 79 ? 18.827 -1.306 2.400 1.00 70.88 79 GLY A N 1
ATOM 631 C CA . GLY A 1 79 ? 20.217 -0.904 2.586 1.00 70.88 79 GLY A CA 1
ATOM 632 C C . GLY A 1 79 ? 21.114 -2.139 2.612 1.00 70.88 79 GLY A C 1
ATOM 633 O O . GLY A 1 79 ? 21.055 -2.925 3.554 1.00 70.88 79 GLY A O 1
ATOM 634 N N . VAL A 1 80 ? 21.954 -2.321 1.594 1.00 68.38 80 VAL A N 1
ATOM 635 C CA . VAL A 1 80 ? 22.993 -3.358 1.620 1.00 68.38 80 VAL A CA 1
ATOM 636 C C . VAL A 1 80 ? 24.178 -2.804 2.407 1.00 68.38 80 VAL A C 1
ATOM 638 O O . VAL A 1 80 ? 24.951 -1.994 1.896 1.00 68.38 80 VAL A O 1
ATOM 641 N N . ALA A 1 81 ? 24.319 -3.213 3.668 1.00 59.31 81 ALA A N 1
ATOM 642 C CA . ALA A 1 81 ? 25.511 -2.904 4.445 1.00 59.31 81 ALA A CA 1
ATOM 643 C C . ALA A 1 81 ? 26.713 -3.603 3.793 1.00 59.31 81 ALA A C 1
ATOM 645 O O . ALA A 1 81 ? 26.828 -4.829 3.830 1.00 59.31 81 ALA A O 1
ATOM 646 N N . LYS A 1 82 ? 27.623 -2.834 3.185 1.00 55.22 82 LYS A N 1
ATOM 647 C CA . LYS A 1 82 ? 28.947 -3.351 2.832 1.00 55.22 82 LYS A CA 1
ATOM 648 C C . LYS A 1 82 ? 29.646 -3.688 4.146 1.00 55.22 82 LYS A C 1
ATOM 650 O O . LYS A 1 82 ? 30.082 -2.787 4.859 1.00 55.22 82 LYS A O 1
ATOM 655 N N . HIS A 1 83 ? 29.724 -4.973 4.479 1.00 49.03 83 HIS A N 1
ATOM 656 C CA . HIS A 1 83 ? 30.613 -5.477 5.520 1.00 49.03 83 HIS A CA 1
ATOM 657 C C . HIS A 1 83 ? 32.055 -5.200 5.064 1.00 49.03 83 HIS A C 1
ATOM 659 O O . HIS A 1 83 ? 32.688 -6.025 4.413 1.00 49.03 83 HIS A O 1
ATOM 665 N N . GLY A 1 84 ? 32.537 -3.985 5.338 1.00 53.25 84 GLY A N 1
ATOM 666 C CA . GLY A 1 84 ? 33.939 -3.624 5.205 1.00 53.25 84 GLY A CA 1
ATOM 667 C C . GLY A 1 84 ? 34.756 -4.534 6.112 1.00 53.25 84 GLY A C 1
ATOM 668 O O . GLY A 1 84 ? 34.412 -4.737 7.278 1.00 53.25 84 GLY A O 1
ATOM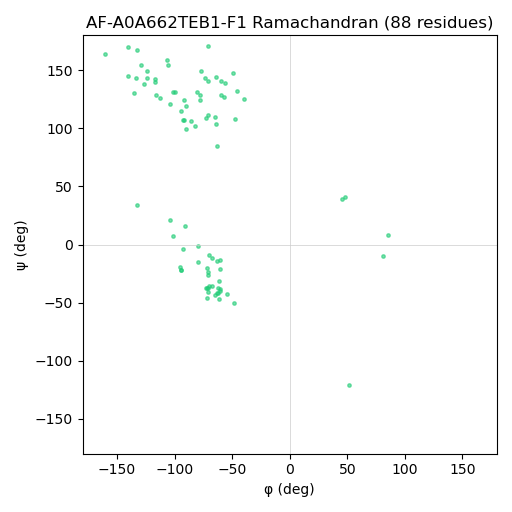 669 N N . GLU A 1 85 ? 35.772 -5.145 5.521 1.00 50.75 85 GLU A N 1
ATOM 670 C CA . GLU A 1 85 ? 36.604 -6.186 6.097 1.00 50.75 85 GLU A CA 1
ATOM 671 C C . GLU A 1 85 ? 37.129 -5.847 7.497 1.00 50.75 85 GLU A C 1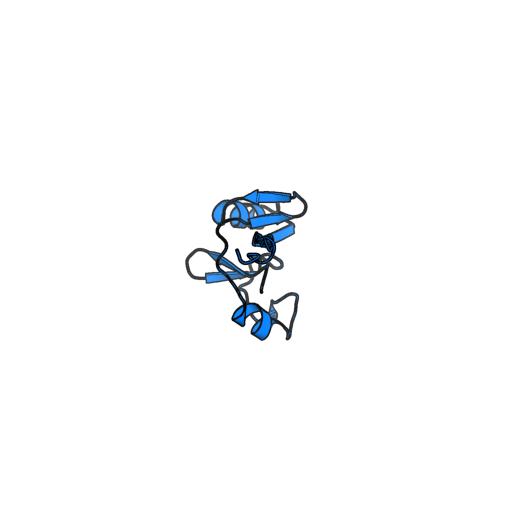
ATOM 673 O O . GLU A 1 85 ? 37.402 -4.700 7.854 1.00 50.75 85 GLU A O 1
ATOM 678 N N . LYS A 1 86 ? 37.282 -6.910 8.290 1.00 50.78 86 LYS A N 1
ATOM 679 C CA . LYS A 1 86 ? 37.875 -6.928 9.627 1.00 50.78 86 LYS A CA 1
ATOM 680 C C . LYS A 1 86 ? 39.095 -5.999 9.704 1.00 50.78 86 LYS A C 1
ATOM 682 O O . LYS A 1 86 ? 40.061 -6.191 8.969 1.00 50.78 86 LYS A O 1
ATOM 687 N N . ARG A 1 87 ? 39.086 -5.068 10.668 1.00 52.56 87 ARG A N 1
ATOM 688 C CA . ARG A 1 87 ? 40.298 -4.396 11.165 1.00 52.56 87 ARG A CA 1
ATOM 689 C C . ARG A 1 87 ? 41.360 -5.466 11.449 1.00 52.56 87 ARG A C 1
ATOM 691 O O . ARG A 1 87 ? 41.219 -6.227 12.405 1.00 52.56 87 ARG A O 1
ATOM 698 N N . LYS A 1 88 ? 42.404 -5.546 10.621 1.00 51.06 88 LYS A N 1
ATOM 699 C CA . LYS A 1 88 ? 43.634 -6.258 10.977 1.00 51.06 88 LYS A CA 1
ATOM 700 C C . LYS A 1 88 ? 44.431 -5.360 11.917 1.00 51.06 88 LYS A C 1
ATOM 702 O O . LYS A 1 88 ? 44.722 -4.217 11.582 1.00 51.06 88 LYS A O 1
ATOM 707 N N . HIS A 1 89 ? 44.742 -5.907 13.086 1.00 48.09 89 HIS A N 1
ATOM 708 C CA . HIS A 1 89 ? 45.735 -5.397 14.021 1.00 48.09 89 HIS A CA 1
ATOM 709 C C . HIS A 1 89 ? 47.040 -5.020 13.307 1.00 48.09 89 HIS A C 1
ATOM 711 O O . HIS A 1 89 ? 47.594 -5.855 12.587 1.00 48.09 89 HIS A O 1
ATOM 717 N N . ARG A 1 90 ? 47.564 -3.827 13.597 1.00 44.06 90 ARG A N 1
ATOM 718 C CA . ARG A 1 90 ? 48.987 -3.635 13.878 1.00 44.06 90 ARG A CA 1
ATOM 719 C C . ARG A 1 90 ? 49.192 -2.403 14.745 1.00 44.06 90 ARG A C 1
ATOM 721 O O . ARG A 1 90 ? 48.495 -1.402 14.480 1.00 44.06 90 ARG A O 1
#

Radius of gyration: 16.88 Å; Cα contacts (8 Å, |Δi|>4): 144; chains: 1; bounding box: 61×26×28 Å

Sequence (90 aa):
MCMFRIKHNGVYICGKRYPLQCSPSICPYGDLYQLLVKTDFKSEMFWIMPGRHLVTVDEAVEALRNGDAEYVVKSFSIGVAKHGEKRKHR

Foldseek 3Di:
DFFQFAQDPNFTAGQQQPPHGDDLVRDPVRPCSVVDVVVDDDAQWKAFPPPRDIDGSVVSVVCVVVVVGNGMTGDDDDDDPPPDDDPD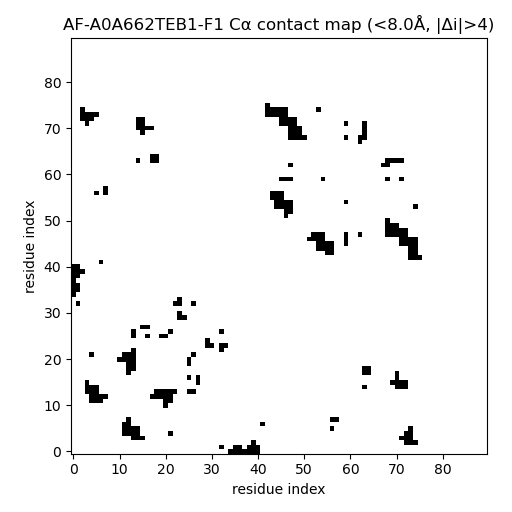DD

Solvent-accessible surface area (backbone atoms only — not comparable to full-atom values): 5428 Å² total; per-residue (Å²): 86,45,49,35,62,43,80,54,97,92,42,50,33,20,31,71,50,67,92,40,58,55,42,55,92,59,35,94,64,34,88,50,35,66,64,19,58,74,50,45,74,92,60,73,39,27,33,32,27,90,74,74,43,80,35,43,64,66,58,48,50,47,30,51,72,76,62,79,21,77,28,37,33,53,54,82,82,84,82,80,79,78,82,72,74,79,87,74,88,129